Protein AF-A0A529LX76-F1 (afdb_monomer_lite)

pLDDT: mean 87.11, std 12.44, range [33.84, 97.56]

Foldseek 3Di:
DDPPQPPQAPVLVVVLVVCLVVCVVVVDDPLCSVQSSVVSNVVSRNPDAKDKDKDADPDPAARMKIWIQGPPPGIDIDGHDDDPPDDDPLCCQDVNVVCVVVVHPDDDDDLDPVDDDSGPVSVVVDD

Radius of gyration: 16.89 Å; chains: 1; bounding box: 47×33×35 Å

Structure (mmCIF, N/CA/C/O backbone):
data_AF-A0A529LX76-F1
#
_entry.id   AF-A0A529LX76-F1
#
loop_
_atom_site.group_PDB
_atom_site.id
_atom_site.type_symbol
_atom_site.label_atom_id
_atom_site.label_alt_id
_atom_site.label_comp_id
_atom_site.label_asym_id
_atom_site.label_entity_id
_atom_site.label_seq_id
_atom_site.pdbx_PDB_ins_code
_atom_site.Cartn_x
_atom_site.Cartn_y
_atom_site.Cartn_z
_atom_site.occupancy
_atom_site.B_iso_or_equiv
_atom_site.auth_seq_id
_atom_site.auth_comp_id
_atom_site.auth_asym_id
_atom_site.auth_atom_id
_atom_site.pdbx_PDB_model_num
ATOM 1 N N . MET A 1 1 ? -24.122 -16.679 -2.122 1.00 33.84 1 MET A N 1
ATOM 2 C CA . MET A 1 1 ? -23.757 -16.437 -0.710 1.00 33.84 1 MET A CA 1
ATOM 3 C C . MET A 1 1 ? -23.401 -14.969 -0.585 1.00 33.84 1 MET A C 1
ATOM 5 O O . MET A 1 1 ? -22.478 -14.533 -1.256 1.00 33.84 1 MET A O 1
ATOM 9 N N . SER A 1 2 ? -24.203 -14.197 0.147 1.00 38.41 2 SER A N 1
ATOM 10 C CA . SER A 1 2 ? -23.993 -12.757 0.309 1.00 38.41 2 SER A CA 1
ATOM 11 C C . SER A 1 2 ? -22.930 -12.557 1.379 1.00 38.41 2 SER A C 1
ATOM 13 O O . SER A 1 2 ? -23.204 -12.753 2.561 1.00 38.41 2 SER A O 1
ATOM 15 N N . THR A 1 3 ? -21.700 -12.253 0.976 1.00 43.88 3 THR A N 1
ATOM 16 C CA . THR A 1 3 ? -20.663 -11.834 1.917 1.00 43.88 3 THR A CA 1
ATOM 17 C C . THR A 1 3 ? -21.154 -10.541 2.555 1.00 43.88 3 THR A C 1
ATOM 19 O O . THR A 1 3 ? -21.347 -9.545 1.860 1.00 43.88 3 THR A O 1
ATOM 22 N N . SER A 1 4 ? -21.425 -10.573 3.860 1.00 47.25 4 SER A N 1
ATOM 23 C CA . SER A 1 4 ? -21.596 -9.364 4.659 1.00 47.25 4 SER A CA 1
ATOM 24 C C . SER A 1 4 ? -20.296 -8.575 4.526 1.00 47.25 4 SER A C 1
ATOM 26 O O . SER A 1 4 ? -19.284 -8.906 5.139 1.00 47.25 4 SER A O 1
ATOM 28 N N . TYR A 1 5 ? -20.288 -7.577 3.645 1.00 54.03 5 TYR A N 1
ATOM 29 C CA . TYR A 1 5 ? -19.347 -6.484 3.791 1.00 54.03 5 TYR A CA 1
ATOM 30 C C . TYR A 1 5 ? -19.727 -5.847 5.122 1.00 54.03 5 TYR A C 1
ATOM 32 O O . TYR A 1 5 ? -20.854 -5.372 5.268 1.00 54.03 5 TYR A O 1
ATOM 40 N N . ALA A 1 6 ? -18.842 -5.923 6.116 1.00 61.25 6 ALA A N 1
ATOM 41 C CA . ALA A 1 6 ? -18.956 -5.042 7.265 1.00 61.25 6 ALA A CA 1
ATOM 42 C C . ALA A 1 6 ? -19.113 -3.627 6.696 1.00 61.25 6 ALA A C 1
ATOM 44 O O . ALA A 1 6 ? -18.334 -3.247 5.815 1.00 61.25 6 ALA A O 1
ATOM 45 N N . GLU A 1 7 ? -20.157 -2.898 7.098 1.00 79.12 7 GLU A N 1
ATOM 46 C CA . GLU A 1 7 ? -20.285 -1.503 6.687 1.00 79.12 7 GLU A CA 1
ATOM 47 C C . GLU A 1 7 ? -18.984 -0.799 7.063 1.00 79.12 7 GLU A C 1
ATOM 49 O O . GLU A 1 7 ? -18.567 -0.808 8.224 1.00 79.12 7 GLU A O 1
ATOM 54 N N . ILE A 1 8 ? -18.298 -0.270 6.053 1.00 86.75 8 ILE A N 1
ATOM 55 C CA . ILE A 1 8 ? -17.034 0.421 6.254 1.00 86.75 8 ILE A CA 1
ATOM 56 C C . ILE A 1 8 ? -17.349 1.655 7.095 1.00 86.75 8 ILE A C 1
ATOM 58 O O . ILE A 1 8 ? -18.124 2.518 6.680 1.00 86.75 8 ILE A O 1
ATOM 62 N N . SER A 1 9 ? -16.762 1.733 8.286 1.00 90.38 9 SER A N 1
ATOM 63 C CA . SER A 1 9 ? -17.043 2.831 9.202 1.00 90.38 9 SER A CA 1
ATOM 64 C C . SER A 1 9 ? -16.249 4.066 8.795 1.00 90.38 9 SER A C 1
ATOM 66 O O . SER A 1 9 ? -15.045 4.144 9.036 1.00 90.38 9 SER A O 1
ATOM 68 N N . THR A 1 10 ? -16.929 5.053 8.211 1.00 89.88 10 THR A N 1
ATOM 69 C CA . THR A 1 10 ? -16.321 6.336 7.816 1.00 89.88 10 THR A CA 1
ATOM 70 C C . THR A 1 10 ? -15.705 7.066 9.009 1.00 89.88 10 THR A C 1
ATOM 72 O O . THR A 1 10 ? -14.588 7.555 8.914 1.00 89.88 10 THR A O 1
ATOM 75 N N . ILE A 1 11 ? -16.359 7.021 10.175 1.00 93.88 11 ILE A N 1
ATOM 76 C CA . ILE A 1 11 ? -15.839 7.596 11.427 1.00 93.88 11 ILE A CA 1
ATOM 77 C C . ILE A 1 11 ? -14.511 6.942 11.826 1.00 93.88 11 ILE A C 1
ATOM 79 O O . ILE A 1 11 ? -13.594 7.619 12.287 1.00 93.88 11 ILE A O 1
ATOM 83 N N . LEU A 1 12 ? -14.398 5.616 11.692 1.00 94.44 12 LEU A N 1
ATOM 84 C CA . LEU A 1 12 ? -13.138 4.937 11.987 1.00 94.44 12 LEU A CA 1
ATOM 85 C C . LEU A 1 12 ? -12.078 5.258 10.933 1.00 94.44 12 LEU A C 1
ATOM 87 O O . LEU A 1 12 ? -10.924 5.412 11.313 1.00 94.44 12 LEU A O 1
ATOM 91 N N . MET A 1 13 ? -12.451 5.404 9.657 1.00 93.69 13 MET A N 1
ATOM 92 C CA . MET A 1 13 ? -11.525 5.828 8.600 1.00 93.69 13 MET A CA 1
ATOM 93 C C . MET A 1 13 ? -10.935 7.215 8.869 1.00 93.69 13 MET A C 1
ATOM 95 O O . MET A 1 13 ? -9.720 7.366 8.756 1.00 93.69 13 MET A O 1
ATOM 99 N N . ASP A 1 14 ? -11.748 8.183 9.294 1.00 95.38 14 ASP A N 1
ATOM 100 C CA . ASP A 1 14 ? -11.266 9.522 9.659 1.00 95.38 14 ASP A CA 1
ATOM 101 C C . ASP A 1 14 ? -10.249 9.434 10.808 1.00 95.38 14 ASP A C 1
ATOM 103 O O . ASP A 1 14 ? -9.141 9.957 10.713 1.00 95.38 14 ASP A O 1
ATOM 107 N N . LYS A 1 15 ? -10.547 8.628 11.837 1.00 96.62 15 LYS A N 1
ATOM 108 C CA . LYS A 1 15 ? -9.603 8.365 12.937 1.00 96.62 15 LYS A CA 1
ATOM 109 C C . LYS A 1 15 ? -8.320 7.662 12.493 1.00 96.62 15 LYS A C 1
ATOM 111 O O . LYS A 1 15 ? -7.281 7.844 13.126 1.00 96.62 15 LYS A O 1
ATOM 116 N N . VAL A 1 16 ? -8.368 6.830 11.447 1.00 96.94 16 VAL A N 1
ATOM 117 C CA . VAL A 1 16 ? -7.155 6.230 10.870 1.00 96.94 16 VAL A CA 1
ATOM 118 C C . VAL A 1 16 ? -6.280 7.315 10.242 1.00 96.94 16 VAL A C 1
ATOM 120 O O . VAL A 1 16 ? -5.065 7.286 10.437 1.00 96.94 16 VAL A O 1
ATOM 123 N N . ALA A 1 17 ? -6.879 8.265 9.519 1.00 95.69 17 ALA A N 1
ATOM 124 C CA . ALA A 1 17 ? -6.157 9.378 8.909 1.00 95.69 17 ALA A CA 1
ATOM 125 C C . ALA A 1 17 ? -5.542 10.309 9.966 1.00 95.69 17 ALA A C 1
ATOM 127 O O . ALA A 1 17 ? -4.362 10.646 9.861 1.00 95.69 17 ALA A O 1
ATOM 128 N N . ASP A 1 18 ? -6.297 10.646 11.015 1.00 97.00 18 ASP A N 1
ATOM 129 C CA . ASP A 1 18 ? -5.804 11.443 12.145 1.00 97.00 18 ASP A CA 1
ATOM 130 C C . ASP A 1 18 ? -4.602 10.765 12.812 1.00 97.00 18 ASP A C 1
ATOM 132 O O . ASP A 1 18 ? -3.532 11.363 12.941 1.00 97.00 18 ASP A O 1
ATOM 136 N N . TRP A 1 19 ? -4.737 9.474 13.139 1.00 97.56 19 TRP A N 1
ATOM 137 C CA . TRP A 1 19 ? -3.652 8.699 13.739 1.00 97.56 19 TRP A CA 1
ATOM 138 C C . TRP A 1 19 ? -2.405 8.657 12.851 1.00 97.56 19 TRP A C 1
ATOM 140 O O . TRP A 1 19 ? -1.286 8.754 13.363 1.00 97.56 19 TRP A O 1
ATOM 150 N N . LEU A 1 20 ? -2.577 8.495 11.534 1.00 97.00 20 LEU A N 1
ATOM 151 C CA . LEU A 1 20 ? -1.459 8.450 10.595 1.00 97.00 20 LEU A CA 1
ATOM 152 C C . LEU A 1 20 ? -0.707 9.788 10.578 1.00 97.00 20 LEU A C 1
ATOM 154 O O . LEU A 1 20 ? 0.522 9.790 10.642 1.00 97.00 20 LEU A O 1
ATOM 158 N N . ASN A 1 21 ? -1.434 10.908 10.546 1.00 96.88 21 ASN A N 1
ATOM 159 C CA . ASN A 1 21 ? -0.851 12.249 10.567 1.00 96.88 21 ASN A CA 1
ATOM 160 C C . ASN A 1 21 ? -0.084 12.513 11.867 1.00 96.88 21 ASN A C 1
ATOM 162 O O . ASN A 1 21 ? 1.078 12.916 11.828 1.00 96.88 21 ASN A O 1
ATOM 166 N N . GLU A 1 22 ? -0.707 12.248 13.016 1.00 97.38 22 GLU A N 1
ATOM 167 C CA . GLU A 1 22 ? -0.077 12.427 14.328 1.00 97.38 22 GLU A CA 1
ATOM 168 C C . GLU A 1 22 ? 1.177 11.557 14.472 1.00 97.38 22 GLU A C 1
ATOM 170 O O . GLU A 1 22 ? 2.231 12.035 14.892 1.00 97.38 22 GLU A O 1
ATOM 175 N N . SER A 1 23 ? 1.090 10.288 14.065 1.00 96.62 23 SER A N 1
ATOM 176 C CA . SER A 1 23 ? 2.202 9.339 14.161 1.00 96.62 23 SER A CA 1
ATOM 177 C C . SER A 1 23 ? 3.367 9.716 13.251 1.00 96.62 23 SER A C 1
ATOM 179 O O . SER A 1 23 ? 4.521 9.548 13.646 1.00 96.62 23 SER A O 1
ATOM 181 N N . ALA A 1 24 ? 3.085 10.224 12.048 1.00 94.06 24 ALA A N 1
ATOM 182 C CA . ALA A 1 24 ? 4.116 10.685 11.124 1.00 94.06 24 ALA A CA 1
ATOM 183 C C . ALA A 1 24 ? 4.825 11.938 11.661 1.00 94.06 24 ALA A C 1
ATOM 185 O O . ALA A 1 24 ? 6.052 12.015 11.627 1.00 94.06 24 ALA A O 1
ATOM 186 N N . LEU A 1 25 ? 4.072 12.894 12.220 1.00 96.50 25 LEU A N 1
ATOM 187 C CA . LEU A 1 25 ? 4.629 14.108 12.830 1.00 96.50 25 LEU A CA 1
ATOM 188 C C . LEU A 1 25 ? 5.424 13.826 14.111 1.00 96.50 25 LEU A C 1
ATOM 190 O O . LEU A 1 25 ? 6.359 14.562 14.422 1.00 96.50 25 LEU A O 1
ATOM 194 N N . ALA A 1 26 ? 5.096 12.751 14.829 1.00 96.62 26 ALA A N 1
ATOM 195 C CA . ALA A 1 26 ? 5.861 12.284 15.983 1.00 96.62 26 ALA A CA 1
ATOM 196 C C . ALA A 1 26 ? 7.218 11.651 15.610 1.00 96.62 26 ALA A C 1
ATOM 198 O O . ALA A 1 26 ? 8.013 11.357 16.501 1.00 96.62 26 ALA A O 1
ATOM 199 N N . GLY A 1 27 ? 7.501 11.446 14.316 1.00 93.25 27 GLY A N 1
ATOM 200 C CA . GLY A 1 27 ? 8.765 10.882 13.842 1.00 93.25 27 GLY A CA 1
ATOM 201 C C . GLY A 1 27 ? 8.869 9.363 13.987 1.00 93.25 27 GLY A C 1
ATOM 202 O O . GLY A 1 27 ? 9.982 8.840 14.040 1.00 93.25 27 GLY A O 1
ATOM 203 N N . ASN A 1 28 ? 7.736 8.654 14.058 1.00 94.56 28 ASN A N 1
ATOM 204 C CA . ASN A 1 28 ? 7.743 7.193 14.031 1.00 94.56 28 ASN A CA 1
ATOM 205 C C . ASN A 1 28 ? 8.335 6.681 12.717 1.00 94.56 28 ASN A C 1
ATOM 207 O O . ASN A 1 28 ? 8.168 7.287 11.655 1.00 94.56 28 ASN A O 1
ATOM 211 N N . ASP A 1 29 ? 9.008 5.537 12.793 1.00 90.56 29 ASP A N 1
ATOM 212 C CA . ASP A 1 29 ? 9.552 4.905 11.607 1.00 90.56 29 ASP A CA 1
ATOM 213 C C . ASP A 1 29 ? 8.432 4.420 10.670 1.00 90.56 29 ASP A C 1
ATOM 215 O O . ASP A 1 29 ? 7.269 4.218 11.030 1.00 90.56 29 ASP A O 1
ATOM 219 N N . LEU A 1 30 ? 8.816 4.233 9.420 1.00 88.44 30 LEU A N 1
ATOM 220 C CA . LEU A 1 30 ? 7.918 3.919 8.324 1.00 88.44 30 LEU A CA 1
ATOM 221 C C . LEU A 1 30 ? 7.289 2.526 8.427 1.00 88.44 30 LEU A C 1
ATOM 223 O O . LEU A 1 30 ? 6.165 2.327 7.967 1.00 88.44 30 LEU A O 1
ATOM 227 N N . GLU A 1 31 ? 7.988 1.580 9.052 1.00 89.94 31 GLU A N 1
ATOM 228 C CA . GLU A 1 31 ? 7.465 0.242 9.303 1.00 89.94 31 GLU A CA 1
ATOM 229 C C . GLU A 1 31 ? 6.310 0.317 10.317 1.00 89.94 31 GLU A C 1
ATOM 231 O O . GLU A 1 31 ? 5.207 -0.184 10.080 1.00 89.94 31 GLU A O 1
ATOM 236 N N . THR A 1 32 ? 6.505 1.063 11.402 1.00 92.62 32 THR A N 1
ATOM 237 C CA . THR A 1 32 ? 5.463 1.345 12.392 1.00 92.62 32 THR A CA 1
ATOM 238 C C . THR A 1 32 ? 4.249 2.030 11.752 1.00 92.62 32 THR A C 1
ATOM 240 O O . THR A 1 32 ? 3.104 1.636 12.008 1.00 92.62 32 THR A O 1
ATOM 243 N N . LEU A 1 33 ? 4.478 3.021 10.881 1.00 94.06 33 LEU A N 1
ATOM 244 C CA . LEU A 1 33 ? 3.408 3.753 10.196 1.00 94.06 33 LEU A CA 1
ATOM 245 C C . LEU A 1 33 ? 2.589 2.854 9.263 1.00 94.06 33 LEU A C 1
ATOM 247 O O . LEU A 1 33 ? 1.364 2.808 9.386 1.00 94.06 33 LEU A O 1
ATOM 251 N N . VAL A 1 34 ? 3.237 2.124 8.349 1.00 93.06 34 VAL A N 1
ATOM 252 C CA . VAL A 1 34 ? 2.526 1.309 7.351 1.00 93.06 34 VAL A CA 1
ATOM 253 C C . VAL A 1 34 ? 1.788 0.146 8.014 1.00 93.06 34 VAL A C 1
ATOM 255 O O . VAL A 1 34 ? 0.620 -0.090 7.690 1.00 93.06 34 VAL A O 1
ATOM 258 N N . ASN A 1 35 ? 2.416 -0.542 8.973 1.00 94.25 35 ASN A N 1
ATOM 259 C CA . ASN A 1 35 ? 1.769 -1.639 9.688 1.00 94.25 35 ASN A CA 1
ATOM 260 C C . ASN A 1 35 ? 0.551 -1.136 10.478 1.00 94.25 35 ASN A C 1
ATOM 262 O O . ASN A 1 35 ? -0.558 -1.651 10.326 1.00 94.25 35 ASN A O 1
ATOM 266 N N . GLY A 1 36 ? 0.725 -0.073 11.272 1.00 94.88 36 GLY A N 1
ATOM 267 C CA . GLY A 1 36 ? -0.358 0.491 12.074 1.00 94.88 36 GLY A CA 1
ATOM 268 C C . GLY A 1 36 ? -1.509 1.058 11.238 1.00 94.88 36 GLY A C 1
ATOM 269 O O . GLY A 1 36 ? -2.661 0.977 11.673 1.00 94.88 36 GLY A O 1
ATOM 270 N N . PHE A 1 37 ? -1.219 1.578 10.043 1.00 95.81 37 PHE A N 1
ATOM 271 C CA . PHE A 1 37 ? -2.218 2.033 9.081 1.00 95.81 37 PHE A CA 1
ATOM 272 C C . PHE A 1 37 ? -3.039 0.865 8.521 1.00 95.81 37 PHE A C 1
ATOM 274 O O . PHE A 1 37 ? -4.270 0.898 8.577 1.00 95.81 37 PHE A O 1
ATOM 281 N N . CYS A 1 38 ? -2.381 -0.196 8.041 1.00 96.12 38 CYS A N 1
ATOM 282 C CA . CYS A 1 38 ? -3.060 -1.352 7.451 1.00 96.12 38 CYS A CA 1
ATOM 283 C C . CYS A 1 38 ? -3.946 -2.091 8.466 1.00 96.12 38 CYS A C 1
ATOM 285 O O . CYS A 1 38 ? -5.095 -2.415 8.153 1.00 96.12 38 CYS A O 1
ATOM 287 N N . GLU A 1 39 ? -3.456 -2.292 9.694 1.00 95.19 39 GLU A N 1
ATOM 288 C CA . GLU A 1 39 ? -4.235 -2.916 10.772 1.00 95.19 39 GLU A CA 1
ATOM 289 C C . GLU A 1 39 ? -5.487 -2.098 11.118 1.00 95.19 39 GLU A C 1
ATOM 291 O O . GLU A 1 39 ? -6.583 -2.647 11.254 1.00 95.19 39 GLU A O 1
ATOM 296 N N . ARG A 1 40 ? -5.367 -0.766 11.190 1.00 95.38 40 ARG A N 1
ATOM 297 C CA . ARG A 1 40 ? -6.508 0.118 11.476 1.00 95.38 40 ARG A CA 1
ATOM 298 C C . ARG A 1 40 ? -7.523 0.151 10.337 1.00 95.38 40 ARG A C 1
ATOM 300 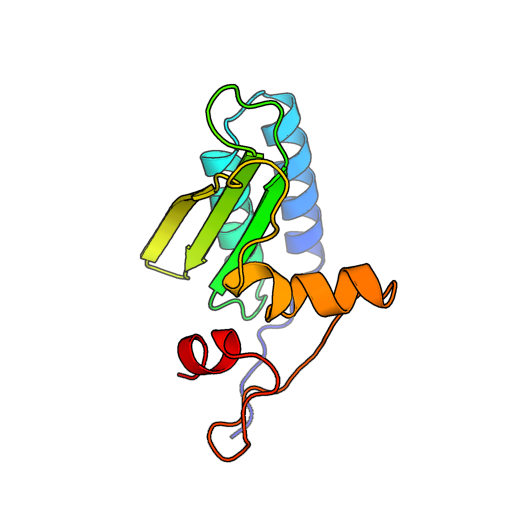O O . ARG A 1 40 ? -8.719 0.103 10.613 1.00 95.38 40 ARG A O 1
ATOM 307 N N . LEU A 1 41 ? -7.084 0.168 9.076 1.00 95.19 41 LEU A N 1
ATOM 308 C CA . LEU A 1 41 ? -7.991 0.050 7.927 1.00 95.19 41 LEU A CA 1
ATOM 309 C C . LEU A 1 41 ? -8.765 -1.274 7.951 1.00 95.19 41 LEU A C 1
ATOM 311 O O . LEU A 1 41 ? -9.978 -1.291 7.732 1.00 95.19 41 LEU A O 1
ATOM 315 N N . ALA A 1 42 ? -8.081 -2.382 8.246 1.00 93.62 42 ALA A N 1
ATOM 316 C CA . ALA A 1 42 ? -8.713 -3.691 8.358 1.00 93.62 42 ALA A CA 1
ATOM 317 C C . ALA A 1 42 ? -9.706 -3.757 9.534 1.00 93.62 42 ALA A C 1
ATOM 319 O O . ALA A 1 42 ? -10.771 -4.366 9.402 1.00 93.62 42 ALA A O 1
ATOM 320 N N . ALA A 1 43 ? -9.388 -3.113 10.662 1.00 92.00 43 ALA A N 1
ATOM 321 C CA . ALA A 1 43 ? -10.275 -2.992 11.819 1.00 92.00 43 ALA A CA 1
ATOM 322 C C . ALA A 1 43 ? -11.483 -2.070 11.563 1.00 92.00 43 ALA A C 1
ATOM 324 O O . ALA A 1 43 ? -12.553 -2.304 12.118 1.00 92.00 43 ALA A O 1
ATOM 325 N N . ALA A 1 44 ? -11.349 -1.071 10.683 1.00 93.38 44 ALA A N 1
ATOM 326 C CA . ALA A 1 44 ? -12.439 -0.188 10.252 1.00 93.38 44 ALA A CA 1
ATOM 327 C C . ALA A 1 44 ? -13.442 -0.858 9.284 1.00 93.38 44 ALA A C 1
ATOM 329 O O . ALA A 1 44 ? -14.419 -0.229 8.873 1.00 93.38 44 ALA A O 1
ATOM 330 N N . GLY A 1 45 ? -13.214 -2.126 8.924 1.00 91.12 45 GLY A N 1
ATOM 331 C CA . GLY A 1 45 ? -14.109 -2.925 8.084 1.00 91.12 45 GLY A CA 1
ATOM 332 C C . GLY A 1 45 ? -13.676 -3.041 6.623 1.00 91.12 45 GLY A C 1
ATOM 333 O O . GLY A 1 45 ? -14.344 -3.728 5.850 1.00 91.12 45 GLY A O 1
ATOM 334 N N . LEU A 1 46 ? -12.551 -2.434 6.223 1.00 93.06 46 LEU A N 1
ATOM 335 C CA . LEU A 1 46 ? -12.056 -2.575 4.856 1.00 93.06 46 LEU A CA 1
ATOM 336 C C . LEU A 1 46 ? -11.570 -4.025 4.631 1.00 93.06 46 LEU A C 1
ATOM 338 O O . LEU A 1 46 ? -10.744 -4.519 5.407 1.00 93.06 46 LEU A O 1
ATOM 342 N N . PRO A 1 47 ? -12.045 -4.737 3.587 1.00 92.69 47 PRO A N 1
ATOM 343 C CA . PRO A 1 47 ? -11.727 -6.148 3.363 1.00 92.69 47 PRO A CA 1
ATOM 344 C C . PRO A 1 47 ? -10.333 -6.319 2.739 1.00 92.69 47 PRO A C 1
ATOM 346 O O . PRO A 1 47 ? -10.174 -6.843 1.637 1.00 92.69 47 PRO A O 1
ATOM 349 N N . LEU A 1 48 ? -9.307 -5.855 3.449 1.00 93.31 48 LEU A N 1
ATOM 350 C CA . LEU A 1 48 ? -7.912 -5.990 3.059 1.00 93.31 48 LEU A CA 1
ATOM 351 C C . LEU A 1 48 ? -7.393 -7.382 3.423 1.00 93.31 48 LEU A C 1
ATOM 353 O O . LEU A 1 48 ? -7.559 -7.855 4.551 1.00 93.31 48 LEU A O 1
ATOM 357 N N . LYS A 1 49 ? -6.725 -8.019 2.460 1.00 93.00 49 LYS A N 1
ATOM 358 C CA . LYS A 1 49 ? -5.967 -9.260 2.670 1.00 93.00 49 LYS A CA 1
ATOM 359 C C . LYS A 1 49 ? -4.461 -9.014 2.640 1.00 93.00 49 LYS A C 1
ATOM 361 O O . LYS A 1 49 ? -3.739 -9.582 3.455 1.00 93.00 49 LYS A O 1
ATOM 366 N N . ARG A 1 50 ? -4.018 -8.171 1.706 1.00 94.44 50 ARG A N 1
ATOM 367 C CA . ARG A 1 50 ? -2.621 -7.818 1.469 1.00 94.44 50 ARG A CA 1
ATOM 368 C C . ARG A 1 50 ? -2.532 -6.381 0.963 1.00 94.44 50 ARG A C 1
ATOM 370 O O . ARG A 1 50 ? -3.368 -5.970 0.160 1.00 94.44 50 ARG A O 1
ATOM 377 N N . VAL A 1 51 ? -1.512 -5.653 1.401 1.00 95.44 51 VAL A N 1
ATOM 378 C CA . VAL A 1 51 ? -1.160 -4.313 0.918 1.00 95.44 51 VAL A CA 1
ATOM 379 C C . VAL A 1 51 ? 0.318 -4.321 0.549 1.00 95.44 51 VAL A C 1
ATOM 381 O O . VAL A 1 51 ? 1.131 -4.867 1.289 1.00 95.44 51 VAL A O 1
ATOM 384 N N . HIS A 1 52 ? 0.661 -3.740 -0.599 1.00 94.00 52 HIS A N 1
ATOM 385 C CA . HIS A 1 52 ? 2.049 -3.478 -0.964 1.00 94.00 52 HIS A CA 1
ATOM 386 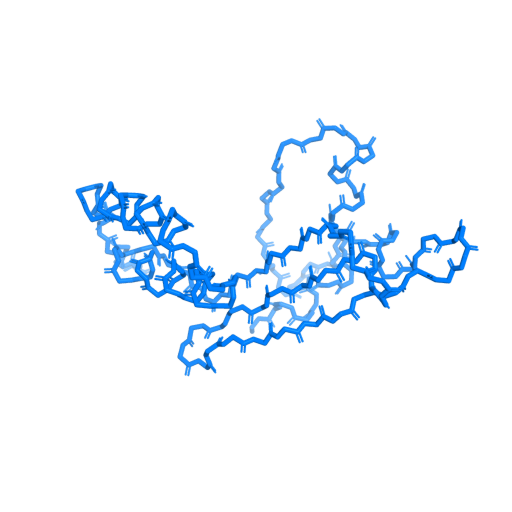C C . HIS A 1 52 ? 2.227 -1.995 -1.266 1.00 94.00 52 HIS A C 1
ATOM 388 O O . HIS A 1 52 ? 1.476 -1.436 -2.068 1.00 94.00 52 HIS A O 1
ATOM 394 N N . LEU A 1 53 ? 3.219 -1.380 -0.635 1.00 91.81 53 LEU A N 1
ATOM 395 C CA . LEU A 1 53 ? 3.612 0.005 -0.860 1.00 91.81 53 LEU A CA 1
ATOM 396 C C . LEU A 1 53 ? 5.080 0.029 -1.250 1.00 91.81 53 LEU A C 1
ATOM 398 O O . LEU A 1 53 ? 5.894 -0.626 -0.610 1.00 91.81 53 LEU A O 1
ATOM 402 N N . SER A 1 54 ? 5.428 0.805 -2.268 1.00 88.00 54 SER A N 1
ATOM 403 C CA . SER A 1 54 ? 6.823 1.040 -2.612 1.00 88.00 54 SER A CA 1
ATOM 404 C C . SER A 1 54 ? 7.025 2.484 -3.023 1.00 88.00 54 SER A C 1
ATOM 406 O O . SER A 1 54 ? 6.178 3.079 -3.688 1.00 88.00 54 SER A O 1
ATOM 408 N N . PHE A 1 55 ? 8.143 3.054 -2.597 1.00 83.62 55 PHE A N 1
ATOM 409 C CA . PHE A 1 55 ? 8.538 4.407 -2.948 1.00 83.62 55 PHE A CA 1
ATOM 410 C C . PHE A 1 55 ? 10.054 4.518 -2.956 1.00 83.62 55 PHE A C 1
ATOM 412 O O . PHE A 1 55 ? 10.768 3.838 -2.209 1.00 83.62 55 PHE A O 1
ATOM 419 N N . SER A 1 56 ? 10.539 5.396 -3.830 1.00 81.00 56 SER A N 1
ATOM 420 C CA . SER A 1 56 ? 11.945 5.760 -3.865 1.00 81.00 56 SER A CA 1
ATOM 421 C C . SER A 1 56 ? 12.308 6.562 -2.628 1.00 81.00 56 SER A C 1
ATOM 423 O O . SER A 1 56 ? 11.601 7.490 -2.240 1.00 81.00 56 SER A O 1
ATOM 425 N N . MET A 1 57 ? 13.435 6.209 -2.028 1.00 73.88 57 MET A N 1
ATOM 426 C CA . MET A 1 57 ? 14.035 6.959 -0.934 1.00 73.88 57 MET A CA 1
ATOM 427 C C . MET A 1 57 ? 15.454 7.342 -1.317 1.00 73.88 57 MET A C 1
ATOM 429 O O . MET A 1 57 ? 16.105 6.637 -2.083 1.00 73.88 57 MET A O 1
ATOM 433 N N . LEU A 1 58 ? 15.944 8.452 -0.760 1.00 74.06 58 LEU A N 1
ATOM 434 C CA . LEU A 1 58 ? 17.343 8.874 -0.879 1.00 74.06 58 LEU A CA 1
ATOM 435 C C . LEU A 1 58 ? 18.244 7.999 0.009 1.00 74.06 58 LEU A C 1
ATOM 437 O O . LEU A 1 58 ? 18.997 8.500 0.842 1.00 74.06 58 LEU A O 1
ATOM 441 N N . HIS A 1 59 ? 18.113 6.679 -0.108 1.00 67.44 59 HIS A N 1
ATOM 442 C CA . HIS A 1 59 ? 18.863 5.736 0.698 1.00 67.44 59 HIS A CA 1
ATOM 443 C C . HIS A 1 59 ? 20.206 5.427 0.010 1.00 67.44 59 HIS A C 1
ATOM 445 O O . HIS A 1 59 ? 20.213 5.080 -1.169 1.00 67.44 59 HIS A O 1
ATOM 451 N N . PRO A 1 60 ? 21.355 5.480 0.713 1.00 70.00 60 PRO A N 1
ATOM 452 C CA . PRO A 1 60 ? 22.672 5.287 0.089 1.00 70.00 60 PRO A CA 1
ATOM 453 C C . PRO A 1 60 ? 22.874 3.907 -0.558 1.00 70.00 60 PRO A C 1
ATOM 455 O O . PRO A 1 60 ? 23.739 3.749 -1.412 1.00 70.00 60 PRO A O 1
ATOM 458 N N . LEU A 1 61 ? 22.112 2.900 -0.111 1.00 73.19 61 LEU A N 1
ATOM 459 C CA . LEU A 1 61 ? 22.241 1.498 -0.539 1.00 73.19 61 LEU A CA 1
ATOM 460 C C . LEU A 1 61 ? 21.070 0.966 -1.382 1.00 73.19 61 LEU A C 1
ATOM 462 O O . LEU A 1 61 ? 21.193 -0.130 -1.927 1.00 73.19 61 LEU A O 1
ATOM 466 N N . TYR A 1 62 ? 19.933 1.669 -1.436 1.00 73.81 62 TYR A N 1
ATOM 467 C CA . TYR A 1 62 ? 18.699 1.175 -2.065 1.00 73.81 62 TYR A CA 1
ATOM 468 C C . TYR A 1 62 ? 18.003 2.307 -2.820 1.00 73.81 62 TYR A C 1
ATOM 470 O O . TYR A 1 62 ? 17.859 3.402 -2.290 1.00 73.81 62 TYR A O 1
ATOM 478 N N . ASP A 1 63 ? 17.516 2.030 -4.025 1.00 77.62 63 ASP A N 1
ATOM 479 C CA . ASP A 1 63 ? 16.804 3.019 -4.846 1.00 77.62 63 ASP A CA 1
ATOM 480 C C . ASP A 1 63 ? 15.325 3.149 -4.460 1.00 77.62 63 ASP A C 1
ATOM 482 O O . ASP A 1 63 ? 14.663 4.142 -4.780 1.00 77.62 63 ASP A O 1
ATOM 486 N N . ALA A 1 64 ? 14.785 2.121 -3.802 1.00 83.50 64 ALA A N 1
ATOM 487 C CA . ALA A 1 64 ? 13.435 2.089 -3.259 1.00 83.50 64 ALA A CA 1
ATOM 488 C C . ALA A 1 64 ? 13.337 1.071 -2.118 1.00 83.50 64 ALA A C 1
ATOM 490 O O . ALA A 1 64 ? 14.092 0.098 -2.082 1.00 83.50 64 ALA A O 1
ATOM 491 N N . LEU A 1 65 ? 12.372 1.270 -1.220 1.00 87.62 65 LEU A N 1
ATOM 492 C CA . LEU A 1 65 ? 11.910 0.211 -0.319 1.00 87.62 65 LEU A CA 1
ATOM 493 C C . LEU A 1 65 ? 10.502 -0.231 -0.725 1.00 87.62 65 LEU A C 1
ATOM 495 O O . LEU A 1 65 ? 9.727 0.543 -1.296 1.00 87.62 65 LEU A O 1
ATOM 499 N N . GLY A 1 66 ? 10.194 -1.488 -0.443 1.00 90.44 66 GLY A N 1
ATOM 500 C CA . GLY A 1 66 ? 8.876 -2.090 -0.529 1.00 90.44 66 GLY A CA 1
ATOM 501 C C . GLY A 1 66 ? 8.422 -2.554 0.846 1.00 90.44 66 GLY A C 1
ATOM 502 O O . GLY A 1 66 ? 9.208 -3.110 1.604 1.00 90.44 66 GLY A O 1
ATOM 503 N N . PHE A 1 67 ? 7.148 -2.355 1.145 1.00 93.38 67 PHE A N 1
ATOM 504 C CA . PHE A 1 67 ? 6.486 -2.801 2.362 1.00 93.38 67 PHE A CA 1
ATOM 505 C C . PHE A 1 67 ? 5.340 -3.709 1.951 1.00 93.38 67 PHE A C 1
ATOM 507 O O . PHE A 1 67 ? 4.435 -3.268 1.241 1.00 93.38 67 PHE A O 1
ATOM 514 N N . THR A 1 68 ? 5.374 -4.969 2.371 1.00 95.06 68 THR A N 1
ATOM 515 C CA . THR A 1 68 ? 4.293 -5.927 2.136 1.00 95.06 68 THR A CA 1
ATOM 516 C C . THR A 1 68 ? 3.644 -6.268 3.461 1.00 95.06 68 THR A C 1
ATOM 518 O O . THR A 1 68 ? 4.228 -6.978 4.269 1.00 95.06 68 THR A O 1
ATOM 521 N N . TRP A 1 69 ? 2.424 -5.789 3.676 1.00 96.44 69 TRP A N 1
ATOM 522 C CA . TRP A 1 69 ? 1.609 -6.178 4.820 1.00 96.44 69 TRP A CA 1
ATOM 523 C C . TRP A 1 69 ? 0.623 -7.272 4.411 1.00 96.44 69 TRP A C 1
ATOM 525 O O . TRP A 1 69 ? -0.066 -7.149 3.391 1.00 96.44 69 TRP A O 1
ATOM 535 N N . VAL A 1 70 ? 0.528 -8.332 5.212 1.00 95.25 70 VAL A N 1
ATOM 536 C CA . VAL A 1 70 ? -0.453 -9.409 5.047 1.00 95.25 70 VAL A CA 1
ATOM 537 C C . VAL A 1 70 ? -1.235 -9.573 6.342 1.00 95.25 70 VAL A C 1
ATOM 539 O O . VAL A 1 70 ? -0.671 -9.738 7.426 1.00 95.25 70 VAL A O 1
ATOM 542 N N . ARG A 1 71 ? -2.566 -9.572 6.225 1.00 93.31 71 ARG A N 1
ATOM 543 C CA . ARG A 1 71 ? -3.458 -9.637 7.385 1.00 93.31 71 ARG A CA 1
ATOM 544 C C . ARG A 1 71 ? -3.182 -10.885 8.222 1.00 93.31 71 ARG A C 1
ATOM 546 O O . ARG A 1 71 ? -3.329 -12.006 7.730 1.00 93.31 71 ARG A O 1
ATOM 553 N N . GLY A 1 72 ? -2.848 -10.671 9.493 1.00 91.31 72 GLY A N 1
ATOM 554 C CA . GLY A 1 72 ? -2.542 -11.732 10.455 1.00 91.31 72 GLY A CA 1
ATOM 555 C C . GLY A 1 72 ? -1.137 -12.332 10.339 1.00 91.31 72 GLY A C 1
ATOM 556 O O . GLY A 1 72 ? -0.829 -13.246 11.095 1.00 91.31 72 GLY A O 1
ATOM 557 N N . GLN A 1 73 ? -0.299 -11.843 9.420 1.00 92.44 73 GLN A N 1
ATOM 558 C CA . GLN A 1 73 ? 1.107 -12.251 9.281 1.00 92.44 73 GLN A CA 1
ATOM 559 C C . GLN A 1 73 ? 2.082 -11.098 9.561 1.00 92.44 73 GLN A C 1
ATOM 561 O O . GLN A 1 73 ? 3.253 -11.349 9.821 1.00 92.44 73 GLN A O 1
ATOM 566 N N . GLY A 1 74 ? 1.599 -9.852 9.571 1.00 88.75 74 GLY A N 1
ATOM 567 C CA . GLY A 1 74 ? 2.417 -8.672 9.830 1.00 88.75 74 GLY A CA 1
ATOM 568 C C . GLY A 1 74 ? 2.990 -8.091 8.543 1.00 88.75 74 GLY A C 1
ATOM 569 O O . GLY A 1 74 ? 2.352 -8.164 7.488 1.00 88.75 74 GLY A O 1
ATOM 570 N N . MET A 1 75 ? 4.166 -7.475 8.646 1.00 92.44 75 MET A N 1
ATOM 571 C CA . MET A 1 75 ? 4.779 -6.733 7.553 1.00 92.44 75 MET A CA 1
ATOM 572 C C . MET A 1 75 ? 6.194 -7.205 7.237 1.00 92.44 75 MET A C 1
ATOM 574 O O . MET A 1 75 ? 6.983 -7.486 8.131 1.00 92.44 75 MET A O 1
ATOM 578 N N . GLU A 1 76 ? 6.508 -7.232 5.947 1.00 93.12 76 GLU A N 1
ATOM 579 C CA . GLU A 1 76 ? 7.837 -7.490 5.407 1.00 93.12 76 GLU A CA 1
ATOM 580 C C . GLU A 1 76 ? 8.371 -6.239 4.706 1.00 93.12 76 GLU A C 1
ATOM 582 O O . GLU A 1 76 ? 7.627 -5.552 3.997 1.00 93.12 76 GLU A O 1
ATOM 587 N N . VAL A 1 77 ? 9.667 -5.967 4.876 1.00 90.50 77 VAL A N 1
ATOM 588 C CA . VAL A 1 77 ? 10.363 -4.836 4.251 1.00 90.50 77 VAL A CA 1
ATOM 589 C C . VAL A 1 77 ? 11.416 -5.361 3.277 1.00 90.50 77 VAL A C 1
ATOM 591 O O . VAL A 1 77 ? 12.306 -6.119 3.657 1.00 90.50 77 VAL A O 1
ATOM 594 N N . GLU A 1 78 ? 11.328 -4.946 2.016 1.00 89.06 78 GLU A N 1
ATOM 595 C CA . GLU A 1 78 ? 12.238 -5.335 0.934 1.00 89.06 78 GLU A CA 1
ATOM 596 C C . GLU A 1 78 ? 12.989 -4.102 0.414 1.00 89.06 78 GLU A C 1
ATOM 598 O O . GLU A 1 78 ? 12.386 -3.067 0.135 1.00 89.06 78 GLU A O 1
ATOM 603 N N . GLY A 1 79 ? 14.312 -4.199 0.267 1.00 84.19 79 GLY A N 1
ATOM 604 C CA . GLY A 1 79 ? 15.122 -3.154 -0.358 1.00 84.19 79 GLY A CA 1
ATOM 605 C C . GLY A 1 79 ? 15.393 -3.450 -1.826 1.00 84.19 79 GLY A C 1
ATOM 606 O O . GLY A 1 79 ? 15.992 -4.474 -2.150 1.00 84.19 79 GLY A O 1
ATOM 607 N N . PHE A 1 80 ? 15.014 -2.535 -2.717 1.00 79.81 80 PHE A N 1
ATOM 608 C CA . PHE A 1 80 ? 15.266 -2.664 -4.149 1.00 79.81 80 PHE A CA 1
ATOM 609 C C . PHE A 1 80 ? 16.530 -1.911 -4.552 1.00 79.81 80 PHE A C 1
ATOM 611 O O . PHE A 1 80 ? 16.724 -0.747 -4.195 1.00 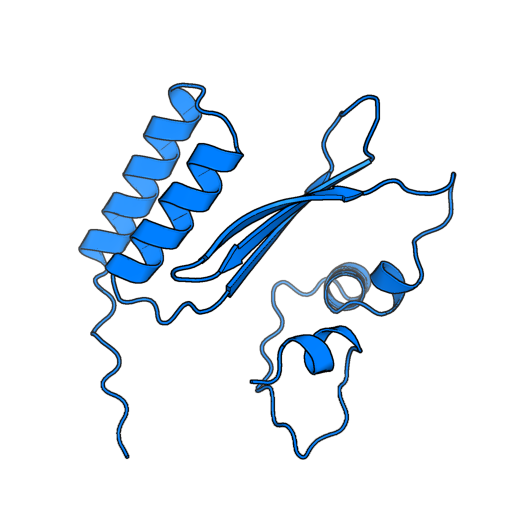79.81 80 PHE A O 1
ATOM 618 N N . ARG A 1 81 ? 17.370 -2.567 -5.353 1.00 75.38 81 ARG A N 1
ATOM 619 C CA . ARG A 1 81 ? 18.496 -1.937 -6.046 1.00 75.38 81 ARG A CA 1
ATOM 620 C C . ARG A 1 81 ? 18.258 -2.018 -7.542 1.00 75.38 81 ARG A C 1
ATOM 622 O O . ARG A 1 81 ? 17.887 -3.072 -8.054 1.00 75.38 81 ARG A O 1
ATOM 629 N N . LYS A 1 82 ? 18.477 -0.913 -8.236 1.00 66.12 82 LYS A N 1
ATOM 630 C CA . LYS A 1 82 ? 18.626 -0.886 -9.681 1.00 66.12 82 LYS A CA 1
ATOM 631 C C . LYS A 1 82 ? 20.082 -1.191 -9.992 1.00 66.12 82 LYS A C 1
ATOM 633 O O . LYS A 1 82 ? 20.993 -0.563 -9.458 1.00 66.12 82 LYS A O 1
ATOM 638 N N . GLU A 1 83 ? 20.306 -2.133 -10.895 1.00 64.56 83 GLU A N 1
ATOM 639 C CA . GLU A 1 83 ? 21.566 -2.142 -11.628 1.00 64.56 83 GLU A CA 1
ATOM 640 C C . GLU A 1 83 ? 21.629 -0.855 -12.462 1.00 64.56 83 GLU A C 1
ATOM 642 O O . GLU A 1 83 ? 20.607 -0.385 -12.975 1.00 64.56 83 GLU A O 1
ATOM 647 N N . ALA A 1 84 ? 22.804 -0.227 -12.521 1.00 62.78 84 ALA A N 1
ATOM 648 C CA . ALA A 1 84 ? 22.952 1.136 -13.022 1.00 62.78 84 ALA A CA 1
ATOM 649 C C . ALA A 1 84 ? 22.284 1.326 -14.400 1.00 62.78 84 ALA A C 1
ATOM 651 O O . ALA A 1 84 ? 22.740 0.801 -15.411 1.00 62.78 84 ALA A O 1
ATOM 652 N N . GLY A 1 85 ? 21.199 2.108 -14.426 1.00 61.84 85 GLY A N 1
ATOM 653 C CA . GLY A 1 85 ? 20.527 2.555 -15.648 1.00 61.84 85 GLY A CA 1
ATOM 654 C C . GLY A 1 85 ? 19.515 1.592 -16.279 1.00 61.84 85 GLY A C 1
ATOM 655 O O . GLY 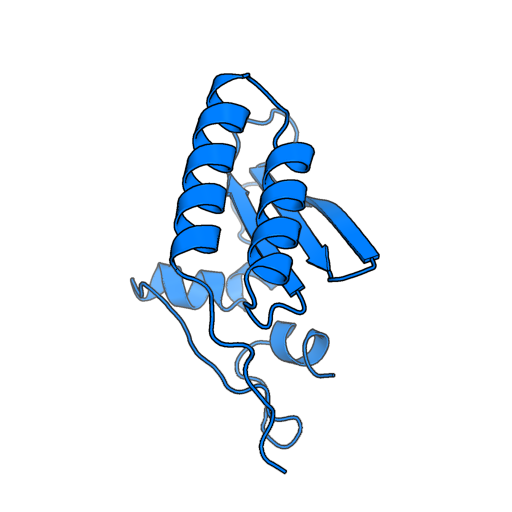A 1 85 ? 18.868 1.995 -17.244 1.00 61.84 85 GLY A O 1
ATOM 656 N N . VAL A 1 86 ? 19.318 0.376 -15.753 1.00 69.38 86 VAL A N 1
ATOM 657 C CA . VAL A 1 86 ? 18.397 -0.608 -16.354 1.00 69.38 86 VAL A CA 1
ATOM 658 C C . VAL A 1 86 ? 17.235 -0.919 -15.402 1.00 69.38 86 VAL A C 1
ATOM 660 O O . VAL A 1 86 ? 17.458 -1.395 -14.287 1.00 69.38 86 VAL A O 1
ATOM 663 N N . PRO A 1 87 ? 15.973 -0.651 -15.793 1.00 73.88 87 PRO A N 1
ATOM 664 C CA . PRO A 1 87 ? 14.820 -1.109 -15.028 1.00 73.88 87 PRO A CA 1
ATOM 665 C C . PRO A 1 87 ? 14.777 -2.641 -14.993 1.00 73.88 87 PRO A C 1
ATOM 667 O O . PRO A 1 87 ? 14.978 -3.287 -16.019 1.00 73.88 87 PRO A O 1
ATOM 670 N N . SER A 1 88 ? 14.482 -3.227 -13.832 1.00 82.88 88 SER A N 1
ATOM 671 C CA . SER A 1 88 ? 14.379 -4.684 -13.715 1.00 82.88 88 SER A CA 1
ATOM 672 C C . SER A 1 88 ? 13.231 -5.237 -14.563 1.00 82.88 88 SER A C 1
ATOM 674 O O . SER A 1 88 ? 12.185 -4.599 -14.706 1.00 82.88 88 SER A O 1
ATOM 676 N N . GLU A 1 89 ? 13.384 -6.460 -15.075 1.00 87.12 89 GLU A N 1
ATOM 677 C CA . GLU A 1 89 ? 12.323 -7.148 -15.826 1.00 87.12 89 GLU A CA 1
ATOM 678 C C . GLU A 1 89 ? 11.033 -7.277 -14.996 1.00 87.12 89 GLU A C 1
ATOM 680 O O . GLU A 1 89 ? 9.934 -7.036 -15.502 1.00 87.12 89 GLU A O 1
ATOM 685 N N . ARG A 1 90 ? 11.170 -7.535 -13.685 1.00 85.62 90 ARG A N 1
ATOM 686 C CA . ARG A 1 90 ? 10.055 -7.545 -12.722 1.00 85.62 90 ARG A CA 1
ATOM 687 C C . ARG A 1 90 ? 9.297 -6.218 -12.711 1.00 85.62 90 ARG A C 1
ATOM 689 O O . ARG A 1 90 ? 8.077 -6.229 -12.617 1.00 85.62 90 ARG A O 1
ATOM 696 N N . PHE A 1 91 ? 9.990 -5.080 -12.803 1.00 86.88 91 PHE A N 1
ATOM 697 C CA . PHE A 1 91 ? 9.334 -3.775 -12.878 1.00 86.88 91 PHE A CA 1
ATOM 698 C C . PHE A 1 91 ? 8.688 -3.550 -14.246 1.00 86.88 91 PHE A C 1
ATOM 700 O O . PHE A 1 91 ? 7.519 -3.178 -14.291 1.00 86.88 91 PHE A O 1
ATOM 707 N N . LEU A 1 92 ? 9.396 -3.821 -15.346 1.00 90.81 92 LEU A N 1
ATOM 708 C CA . LEU A 1 92 ? 8.891 -3.610 -16.712 1.00 90.81 92 LEU A CA 1
ATOM 709 C C . LEU A 1 92 ? 7.615 -4.4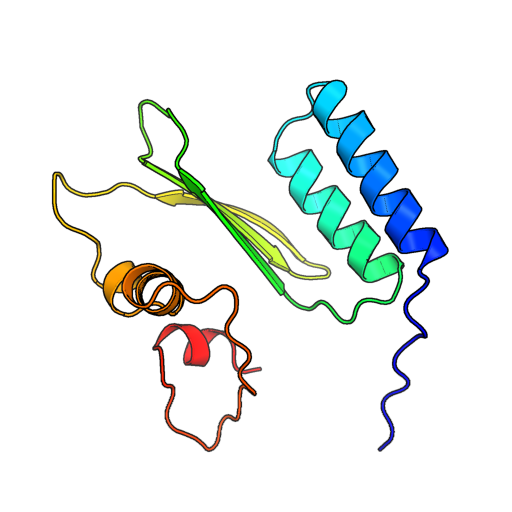10 -17.014 1.00 90.81 92 LEU A C 1
ATOM 711 O O . LEU A 1 92 ? 6.750 -3.939 -17.747 1.00 90.81 92 LEU A O 1
ATOM 715 N N . THR A 1 93 ? 7.477 -5.592 -16.414 1.00 93.69 93 THR A N 1
ATOM 716 C CA . THR A 1 93 ? 6.298 -6.466 -16.544 1.00 93.69 93 THR A CA 1
ATOM 717 C C . THR A 1 93 ? 5.259 -6.263 -15.433 1.00 93.69 93 THR A C 1
ATOM 719 O O . THR A 1 93 ? 4.276 -6.999 -15.362 1.00 93.69 93 THR A O 1
ATOM 722 N N . SER A 1 94 ? 5.447 -5.276 -14.550 1.00 92.25 94 SER A N 1
ATOM 723 C CA . SER A 1 94 ? 4.547 -5.023 -13.419 1.00 92.25 94 SER A CA 1
ATOM 724 C C . SER A 1 94 ? 3.356 -4.126 -13.784 1.00 92.25 94 SER A C 1
ATOM 726 O O . SER A 1 94 ? 3.468 -3.251 -14.653 1.00 92.25 94 SER A O 1
ATOM 728 N N . PRO A 1 95 ? 2.242 -4.224 -13.031 1.00 94.44 95 PRO A N 1
ATOM 729 C CA . PRO A 1 95 ? 1.154 -3.254 -13.131 1.00 94.44 95 PRO A CA 1
ATOM 730 C C . PRO A 1 95 ? 1.606 -1.821 -12.799 1.00 94.44 95 PRO A C 1
ATOM 732 O O . PRO A 1 95 ? 1.013 -0.872 -13.307 1.00 94.44 95 PRO A O 1
ATOM 735 N N . TYR A 1 96 ? 2.669 -1.636 -12.002 1.00 91.88 96 TYR A N 1
ATOM 736 C CA . TYR A 1 96 ? 3.214 -0.307 -11.704 1.00 91.88 96 TYR A CA 1
ATOM 737 C C . TYR A 1 96 ? 3.779 0.373 -12.949 1.00 91.88 96 TYR A C 1
ATOM 739 O O . TYR A 1 96 ? 3.455 1.530 -13.213 1.00 91.88 96 TYR A O 1
ATOM 747 N N . TYR A 1 97 ? 4.583 -0.340 -13.742 1.00 92.88 97 TYR A N 1
ATOM 748 C CA . TYR A 1 97 ? 5.117 0.210 -14.987 1.00 92.88 97 TYR A CA 1
ATOM 749 C C . TYR A 1 97 ? 4.000 0.539 -15.979 1.00 92.88 97 TYR A C 1
ATOM 751 O O . TYR A 1 97 ? 4.027 1.600 -16.598 1.00 92.88 97 TYR A O 1
ATOM 759 N N . HIS A 1 98 ? 2.976 -0.315 -16.078 1.00 95.69 98 HIS A N 1
ATOM 760 C CA . HIS A 1 98 ? 1.809 -0.038 -16.915 1.00 95.69 98 HIS A CA 1
ATOM 761 C C . HIS A 1 98 ? 1.083 1.250 -16.494 1.00 95.69 98 HIS A C 1
ATOM 763 O O . HIS A 1 98 ? 0.824 2.101 -17.345 1.00 95.69 98 HIS A O 1
ATOM 769 N N . LEU A 1 99 ? 0.790 1.422 -15.200 1.00 95.62 99 LEU A N 1
ATOM 770 C CA . LEU A 1 99 ? 0.152 2.633 -14.673 1.00 95.62 99 LEU A CA 1
ATOM 771 C C . LEU A 1 99 ? 0.980 3.893 -14.971 1.00 95.62 99 LEU A C 1
ATOM 773 O O . LEU A 1 99 ? 0.443 4.870 -15.490 1.00 95.62 99 LEU A O 1
ATOM 777 N N . LEU A 1 100 ? 2.290 3.851 -14.702 1.00 92.88 100 LEU A N 1
ATOM 778 C CA . LEU A 1 100 ? 3.197 4.991 -14.880 1.00 92.88 100 LEU A CA 1
ATOM 779 C C . LEU A 1 100 ? 3.365 5.379 -16.355 1.00 92.88 100 LEU A C 1
ATOM 781 O O . LEU A 1 100 ? 3.223 6.552 -16.703 1.00 92.88 100 LEU A O 1
ATOM 785 N N . SER A 1 101 ? 3.621 4.405 -17.230 1.00 95.62 101 SER A N 1
ATOM 786 C CA . SER A 1 101 ? 3.823 4.635 -18.666 1.00 95.62 101 SER A CA 1
ATOM 787 C C . SER A 1 101 ? 2.565 5.164 -19.360 1.00 95.62 101 SER A C 1
ATOM 789 O O . SER A 1 101 ? 2.669 5.950 -20.300 1.00 95.62 101 SER A O 1
ATOM 791 N N . ASN A 1 102 ? 1.378 4.778 -18.879 1.00 97.12 102 ASN A N 1
ATOM 792 C CA . ASN A 1 102 ? 0.094 5.203 -19.444 1.00 97.12 102 ASN A CA 1
ATOM 793 C C . ASN A 1 102 ? -0.566 6.362 -18.679 1.00 97.12 102 ASN A C 1
ATOM 795 O O . ASN A 1 102 ? -1.649 6.791 -19.068 1.00 97.12 102 ASN A O 1
ATOM 799 N N . LYS A 1 103 ? 0.077 6.892 -17.626 1.00 96.25 103 LYS A N 1
ATOM 800 C CA . LYS A 1 103 ? -0.439 7.989 -16.783 1.00 96.25 103 LYS A CA 1
ATOM 801 C C . LYS A 1 103 ? -1.839 7.703 -16.221 1.00 96.25 103 LYS A C 1
ATOM 803 O O . LYS A 1 103 ? -2.732 8.542 -16.298 1.00 96.25 103 LYS A O 1
ATOM 808 N N . LEU A 1 104 ? -2.028 6.497 -15.692 1.00 97.12 104 LEU A N 1
ATOM 809 C CA . LEU A 1 104 ? -3.285 6.060 -15.089 1.00 97.12 104 LEU A CA 1
ATOM 810 C C . LEU A 1 104 ? -3.219 6.186 -13.563 1.00 97.12 104 LEU A C 1
ATOM 812 O O . LEU A 1 104 ? -2.233 5.776 -12.955 1.00 97.12 104 LEU A O 1
ATOM 816 N N . ASP A 1 105 ? -4.298 6.675 -12.948 1.00 95.88 105 ASP A N 1
ATOM 817 C CA . ASP A 1 105 ? -4.357 6.859 -11.490 1.00 95.88 105 ASP A CA 1
ATOM 818 C C . ASP A 1 105 ? -4.555 5.542 -10.729 1.00 95.88 105 ASP A C 1
ATOM 820 O O . ASP A 1 105 ? -4.054 5.370 -9.620 1.00 95.88 105 ASP A O 1
ATOM 824 N N . HIS A 1 106 ? -5.315 4.600 -11.297 1.00 95.88 106 HIS A N 1
ATOM 825 C CA . HIS A 1 106 ? -5.602 3.325 -10.645 1.00 95.88 106 HIS A CA 1
ATOM 826 C C . HIS A 1 106 ? -5.884 2.200 -11.641 1.00 95.88 106 HIS A C 1
ATOM 828 O O . HIS A 1 106 ? -6.366 2.414 -12.752 1.00 95.88 106 HIS A O 1
ATOM 834 N N . LEU A 1 107 ? -5.626 0.968 -11.193 1.00 94.56 107 LEU A N 1
ATOM 835 C CA . LEU A 1 107 ? -5.943 -0.260 -11.911 1.00 94.56 107 LEU A CA 1
ATOM 836 C C . LEU A 1 107 ? -6.779 -1.166 -11.011 1.00 94.56 107 LEU A C 1
ATOM 838 O O . LEU A 1 107 ? -6.325 -1.584 -9.948 1.00 94.56 107 LEU A O 1
ATOM 842 N N . ARG A 1 108 ? -7.989 -1.515 -11.455 1.00 93.62 108 ARG A N 1
ATOM 843 C CA . ARG A 1 108 ? -8.826 -2.509 -10.777 1.00 93.62 108 ARG A CA 1
ATOM 844 C C . ARG A 1 108 ? -8.943 -3.755 -11.639 1.00 93.62 108 ARG A C 1
ATOM 846 O O . ARG A 1 108 ? -9.357 -3.683 -12.798 1.00 93.62 108 ARG A O 1
ATOM 853 N N . ARG A 1 109 ? -8.593 -4.901 -11.058 1.00 91.94 109 ARG A N 1
ATOM 854 C CA . ARG A 1 109 ? -8.711 -6.214 -11.692 1.00 91.94 109 ARG A CA 1
ATOM 855 C C . ARG A 1 109 ? -9.366 -7.195 -10.742 1.00 91.94 109 ARG A C 1
ATOM 857 O O . ARG A 1 109 ? -9.136 -7.161 -9.536 1.00 91.94 109 ARG A O 1
ATOM 864 N N . ARG A 1 110 ? -10.200 -8.060 -11.309 1.00 89.75 110 ARG A N 1
ATOM 865 C CA . ARG A 1 110 ? -10.640 -9.275 -10.636 1.00 89.75 110 ARG A CA 1
ATOM 866 C C . ARG A 1 110 ? -9.584 -10.335 -10.921 1.00 89.75 110 ARG A C 1
ATOM 868 O O . ARG A 1 110 ? -9.315 -10.612 -12.084 1.00 89.75 110 ARG A O 1
ATOM 875 N N . LEU A 1 111 ? -8.990 -10.891 -9.872 1.00 88.88 111 LEU A N 1
ATOM 876 C CA . LEU A 1 111 ? -8.044 -11.995 -9.997 1.00 88.88 111 LEU A CA 1
ATOM 877 C C . LEU A 1 111 ? -8.853 -13.286 -10.150 1.00 88.88 111 LEU A C 1
ATOM 879 O O . LEU A 1 111 ? -9.324 -13.846 -9.164 1.00 88.88 111 LEU A O 1
ATOM 883 N N . ASP A 1 112 ? -9.112 -13.679 -11.395 1.00 85.81 112 ASP A N 1
ATOM 884 C CA . ASP A 1 112 ? -9.805 -14.922 -11.732 1.00 85.81 112 ASP A CA 1
ATOM 885 C C . ASP A 1 112 ? -8.771 -15.984 -12.148 1.00 85.81 112 ASP A C 1
ATOM 887 O O . ASP A 1 112 ? -8.057 -15.763 -13.130 1.00 85.81 112 ASP A O 1
ATOM 891 N N . PRO A 1 113 ? -8.673 -17.127 -11.442 1.00 82.94 113 PRO A N 1
ATOM 892 C CA . PRO A 1 113 ? -7.720 -18.184 -11.780 1.00 82.94 113 PRO A CA 1
ATOM 893 C C . PRO A 1 113 ? -7.924 -18.802 -13.170 1.00 82.94 113 PRO A C 1
ATOM 895 O O . PRO A 1 113 ? -7.001 -19.401 -13.711 1.00 82.94 113 PRO A O 1
ATOM 898 N N . SER A 1 114 ? -9.121 -18.679 -13.754 1.00 85.56 114 SER A N 1
ATOM 899 C CA . SER A 1 114 ? -9.450 -19.263 -15.062 1.00 85.56 114 SER A CA 1
ATOM 900 C C . SER A 1 114 ? -8.972 -18.434 -16.258 1.00 85.56 114 SER A C 1
ATOM 902 O O . SER A 1 114 ? -9.025 -18.904 -17.395 1.00 85.56 114 SER A O 1
ATOM 904 N N . VAL A 1 115 ? -8.504 -17.206 -16.021 1.00 86.44 115 VAL A N 1
ATOM 905 C CA . VAL A 1 115 ? -8.087 -16.267 -17.068 1.00 86.44 115 VAL A CA 1
ATOM 906 C C . VAL A 1 115 ? -6.566 -16.135 -17.064 1.00 86.44 115 VAL A C 1
ATOM 908 O O . VAL A 1 115 ? -5.931 -16.176 -16.012 1.00 86.44 115 VAL A O 1
ATOM 911 N N . LEU A 1 116 ? -5.953 -15.955 -18.236 1.00 87.31 116 LEU A N 1
ATOM 912 C CA . LEU A 1 116 ? -4.523 -15.657 -18.322 1.00 87.31 116 LEU A CA 1
ATOM 913 C C . LEU A 1 116 ? -4.206 -14.342 -17.589 1.00 87.31 116 LEU A C 1
ATOM 915 O O . LEU A 1 116 ? -4.925 -13.353 -17.733 1.00 87.31 116 LEU A O 1
ATOM 919 N N . SER A 1 117 ? -3.133 -14.332 -16.797 1.00 89.44 117 SER A N 1
ATOM 920 C CA . SER A 1 117 ? -2.693 -13.133 -16.085 1.00 89.44 117 SER A CA 1
ATOM 921 C C . SER A 1 117 ? -2.167 -12.068 -17.043 1.00 89.44 117 SER A C 1
ATOM 923 O O . SER A 1 117 ? -1.287 -12.329 -17.855 1.00 89.44 117 SER A O 1
ATOM 925 N N . GLU A 1 118 ? -2.688 -10.847 -16.907 1.00 91.81 118 GLU A N 1
ATOM 926 C CA . GLU A 1 118 ? -2.179 -9.658 -17.609 1.00 91.81 118 GLU A CA 1
ATOM 927 C C . GLU A 1 118 ? -0.757 -9.297 -17.149 1.00 91.81 118 GLU A C 1
ATOM 929 O O . GLU A 1 118 ? 0.054 -8.839 -17.949 1.00 91.81 118 GLU A O 1
ATOM 934 N N . PHE A 1 119 ? -0.446 -9.542 -15.870 1.00 93.56 119 PHE A N 1
ATOM 935 C CA . PHE A 1 119 ? 0.872 -9.325 -15.276 1.00 93.56 119 PHE A CA 1
ATOM 936 C C . PHE A 1 119 ? 1.294 -10.565 -14.481 1.00 93.56 119 PHE A C 1
ATOM 938 O O . PHE A 1 119 ? 0.468 -11.062 -13.711 1.00 93.56 119 PHE A O 1
ATOM 945 N N . PRO A 1 120 ? 2.558 -11.021 -14.566 1.00 92.31 120 PRO A N 1
ATOM 946 C CA . PRO A 1 120 ? 3.020 -12.219 -13.855 1.00 92.31 120 PRO A CA 1
ATOM 947 C C . PRO A 1 120 ? 2.750 -12.189 -12.344 1.00 92.31 120 PRO A C 1
ATOM 949 O O . PRO A 1 120 ? 2.327 -13.182 -11.767 1.00 92.31 120 PRO A O 1
ATOM 952 N N . VAL A 1 121 ? 2.880 -11.018 -11.707 1.00 90.81 121 VAL A N 1
ATOM 953 C CA . VAL A 1 121 ? 2.624 -10.849 -10.262 1.00 90.81 121 VAL A CA 1
ATOM 954 C C . VAL A 1 121 ? 1.192 -11.210 -9.846 1.00 90.81 121 VAL A C 1
ATOM 956 O O . VAL A 1 121 ? 0.932 -11.448 -8.674 1.00 90.81 121 VAL A O 1
ATOM 959 N N . PHE A 1 122 ? 0.229 -11.230 -10.771 1.00 92.31 122 PHE A N 1
ATOM 960 C CA . PHE A 1 122 ? -1.134 -11.646 -10.444 1.00 92.31 122 PHE A CA 1
ATOM 961 C C . PHE A 1 122 ? -1.245 -13.140 -10.175 1.00 92.31 122 PHE A C 1
ATOM 963 O O . PHE A 1 122 ? -2.129 -13.520 -9.411 1.00 92.31 122 PHE A O 1
ATOM 970 N N . ASP A 1 123 ? -0.363 -13.965 -10.741 1.00 90.06 123 ASP A N 1
ATOM 971 C CA . ASP A 1 123 ? -0.344 -15.400 -10.462 1.00 90.06 123 ASP A CA 1
ATOM 972 C C . ASP A 1 123 ? 0.034 -15.673 -9.003 1.00 90.06 123 ASP A C 1
ATOM 974 O O . ASP A 1 123 ? -0.637 -16.461 -8.342 1.00 90.06 123 ASP A O 1
ATOM 978 N N . ASP A 1 124 ? 0.990 -14.915 -8.462 1.00 87.38 124 ASP A N 1
ATOM 979 C CA . ASP A 1 124 ? 1.401 -14.990 -7.052 1.00 87.38 124 ASP A CA 1
ATOM 980 C C . ASP A 1 124 ? 0.307 -14.517 -6.074 1.00 87.38 124 ASP A C 1
ATOM 982 O O . ASP A 1 124 ? 0.356 -14.802 -4.877 1.00 87.38 124 ASP A O 1
ATOM 986 N N . LEU A 1 125 ? -0.667 -13.739 -6.562 1.00 88.06 125 LEU A 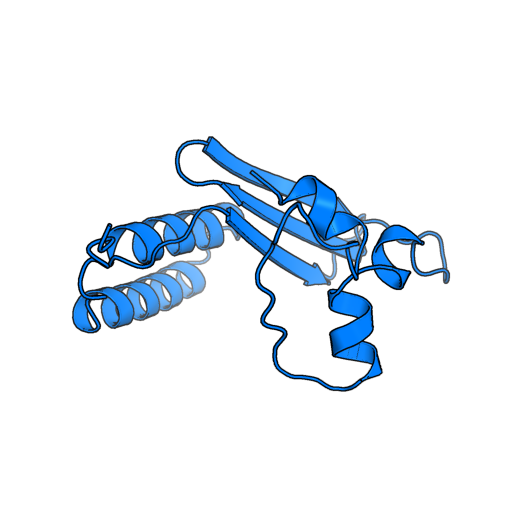N 1
ATOM 987 C CA . LEU A 1 125 ? -1.740 -13.143 -5.758 1.00 88.06 125 LEU A CA 1
ATOM 988 C C . LEU A 1 125 ? -3.063 -13.913 -5.841 1.00 88.06 125 LEU A C 1
ATOM 990 O O . LEU A 1 125 ? -4.016 -13.556 -5.139 1.00 88.06 125 LEU A O 1
ATOM 994 N N . ARG A 1 126 ? -3.149 -14.935 -6.697 1.00 82.12 126 ARG A N 1
ATOM 995 C CA . ARG A 1 126 ? -4.302 -15.838 -6.745 1.00 82.12 126 ARG A CA 1
ATOM 996 C C . ARG A 1 126 ? -4.276 -16.716 -5.495 1.00 82.12 126 ARG A C 1
ATOM 998 O O . ARG A 1 126 ? -3.279 -17.369 -5.211 1.00 82.12 126 ARG A O 1
ATOM 1005 N N . LEU A 1 127 ? -5.369 -16.672 -4.735 1.00 62.41 127 LEU A N 1
ATOM 1006 C CA . LEU A 1 127 ? -5.620 -17.555 -3.593 1.00 62.41 127 LEU A CA 1
ATOM 1007 C C . LEU A 1 127 ? -6.262 -18.861 -4.056 1.00 62.41 127 LEU A C 1
ATOM 1009 O O . LEU A 1 127 ? -7.091 -18.790 -4.994 1.00 62.41 127 LEU A O 1
#

Secondary structure (DSSP, 8-state):
-----PPP-HHHHHHHHHHHHHHHHTT--HHHHHHHHHHHHHHTT---SEEEEEE---BTTBSEEEEEEETTTEEEEEEE---TT---HHHHTSHHHHHHHHT-S-------TTS--SSTHHHHT--

Sequence (127 aa):
MSTSYAEISTILMDKVADWLNESALAGNDLETLVNGFCERLAAAGLPLKRVHLSFSMLHPLYDALGFTWVRGQGMEVEGFRKEAGVPSERFLTSPYYHLLSNKLDHLRRRLDPSVLSEFPVFDDLRL